Protein AF-A0A7W0VA58-F1 (afdb_monomer)

Solvent-accessible surface area (backbone atoms only — not comparable to full-atom values): 4346 Å² total; per-residue (Å²): 137,90,81,80,88,45,73,63,51,72,46,77,50,74,51,74,49,74,51,64,88,57,98,45,86,88,69,63,53,82,85,56,53,45,48,36,38,38,36,36,44,37,41,33,42,66,84,44,38,35,40,38,43,37,43,39,38,34,82,90,70,55,73,50,78,45,78,46,76,48,74,116

Sequence (72 aa):
QYEWALGADSRAYVFVESGAVAADPSAFETSDLHLGYGGGLRFLTGDATSLRAQIAGSADGHVGFYLQLGAL

Foldseek 3Di:
DDDDQPDKDKDKDKDKDWDADDPDPVRDDPVRIKIKIWIWMWIAGPQQKIWIWIWMATPVGDIDIDIDIDHD

pLDDT: mean 85.64, std 15.41, range [30.27, 97.25]

Secondary structure (DSSP, 8-state):
--------EEEEEEEEEEE---SSGGG--GGG-EEEEEEEEEEE-TTSEEEEEEEEEETTS-EEEEEEEEE-

Radius of gyration: 17.88 Å; Cα contacts (8 Å, |Δi|>4): 131; chains: 1; bounding box: 38×18×59 Å

Mean predicted aligned error: 7.32 Å

Structure (mmCIF, N/CA/C/O backbone):
data_AF-A0A7W0VA58-F1
#
_entry.id   AF-A0A7W0VA58-F1
#
loop_
_atom_site.group_PDB
_atom_site.id
_atom_site.type_symbol
_atom_site.label_atom_id
_atom_site.label_alt_id
_atom_site.label_comp_id
_atom_site.label_asym_id
_atom_site.label_entity_id
_atom_site.label_seq_id
_atom_site.pdbx_PDB_ins_code
_atom_site.Cartn_x
_atom_site.Cartn_y
_atom_site.Cartn_z
_atom_site.occupancy
_atom_site.B_iso_or_equiv
_atom_site.auth_seq_id
_atom_site.auth_comp_id
_atom_site.auth_asym_id
_atom_site.auth_atom_id
_atom_site.pdbx_PDB_model_num
ATOM 1 N N . GLN A 1 1 ? -23.976 7.906 32.378 1.00 39.31 1 GLN A N 1
ATOM 2 C CA . GLN A 1 1 ? -22.805 7.523 31.569 1.00 39.31 1 GLN A CA 1
ATOM 3 C C . GLN A 1 1 ? -23.314 6.578 30.494 1.00 39.31 1 GLN A C 1
ATOM 5 O O . GLN A 1 1 ? -23.728 5.480 30.832 1.00 39.31 1 GLN A O 1
ATOM 10 N N . TYR A 1 2 ? -23.444 7.052 29.254 1.00 30.27 2 TYR A N 1
ATOM 11 C CA . TYR A 1 2 ? -23.810 6.201 28.120 1.00 30.27 2 TYR A CA 1
ATOM 12 C C . TYR A 1 2 ? -22.512 5.825 27.417 1.00 30.27 2 TYR A C 1
ATOM 14 O O . TYR A 1 2 ? -21.896 6.660 26.766 1.00 30.27 2 TYR A O 1
ATOM 22 N N . GLU A 1 3 ? -22.075 4.591 27.626 1.00 42.47 3 GL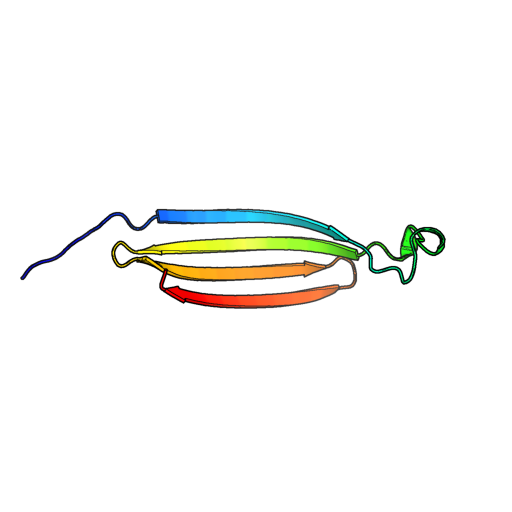U A N 1
ATOM 23 C CA . GLU A 1 3 ? -20.945 3.998 26.925 1.00 42.47 3 GLU A CA 1
ATOM 24 C C . GLU A 1 3 ? -21.519 3.119 25.820 1.00 42.47 3 GLU A C 1
ATOM 26 O O . GLU A 1 3 ? -22.246 2.163 26.085 1.00 42.47 3 GLU A O 1
ATOM 31 N N . TRP A 1 4 ? -21.277 3.506 24.573 1.00 44.03 4 TRP A N 1
ATOM 32 C CA . TRP A 1 4 ? -21.657 2.708 23.417 1.00 44.03 4 TRP A CA 1
ATOM 33 C C . TRP A 1 4 ? -20.388 2.029 22.921 1.00 44.03 4 TRP A C 1
ATOM 35 O O . TRP A 1 4 ? -19.621 2.611 22.161 1.00 44.03 4 TRP A O 1
ATOM 45 N N . ALA A 1 5 ? -20.164 0.786 23.342 1.00 50.34 5 ALA A N 1
ATOM 46 C CA . ALA A 1 5 ? -19.248 -0.099 22.636 1.00 50.34 5 ALA A CA 1
ATOM 47 C C . ALA A 1 5 ? -19.970 -0.630 21.386 1.00 50.34 5 ALA A C 1
ATOM 49 O O . ALA A 1 5 ? -20.439 -1.765 21.352 1.00 50.34 5 ALA A O 1
ATOM 50 N N . LEU A 1 6 ? -20.134 0.221 20.369 1.00 46.12 6 LEU A N 1
ATOM 51 C CA . LEU A 1 6 ? -20.557 -0.231 19.046 1.00 46.12 6 LEU A CA 1
ATOM 52 C C . LEU A 1 6 ? -19.329 -0.799 18.334 1.00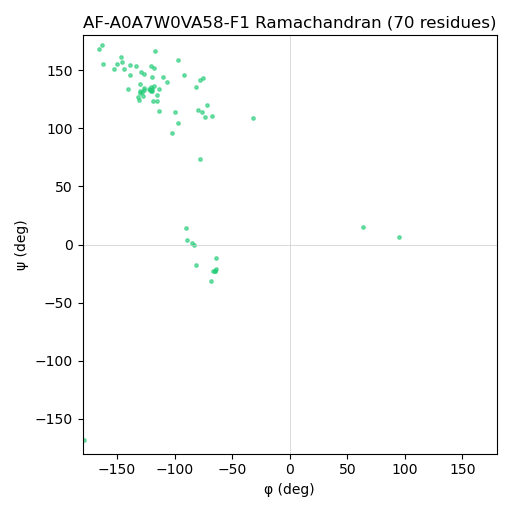 46.12 6 LEU A C 1
ATOM 54 O O . LEU A 1 6 ? -18.356 -0.080 18.109 1.00 46.12 6 LEU A O 1
ATOM 58 N N . GLY A 1 7 ? -19.396 -2.106 18.064 1.00 54.50 7 GLY A N 1
ATOM 59 C CA . GLY A 1 7 ? -18.320 -2.978 17.595 1.00 54.50 7 GLY A CA 1
ATOM 60 C C . GLY A 1 7 ? -17.296 -2.289 16.705 1.00 54.50 7 GLY A C 1
ATOM 61 O O . GLY A 1 7 ? -17.580 -1.972 15.553 1.00 54.50 7 GLY A O 1
ATOM 62 N N . ALA A 1 8 ? -16.099 -2.087 17.253 1.00 61.75 8 ALA A N 1
ATOM 63 C CA . ALA A 1 8 ? -14.966 -1.664 16.459 1.00 61.75 8 ALA A CA 1
ATOM 64 C C . ALA A 1 8 ? -14.592 -2.813 15.510 1.00 61.75 8 ALA A C 1
ATOM 66 O O . ALA A 1 8 ? -14.121 -3.860 15.959 1.00 61.75 8 ALA A O 1
ATOM 67 N N . ASP A 1 9 ? -14.825 -2.642 14.209 1.00 80.75 9 ASP A N 1
ATOM 68 C CA . ASP A 1 9 ? -14.299 -3.567 13.206 1.00 80.75 9 ASP A CA 1
ATOM 69 C C . ASP A 1 9 ? -12.812 -3.254 13.044 1.00 80.75 9 ASP A C 1
ATOM 71 O O . ASP A 1 9 ? -12.427 -2.157 12.627 1.00 80.75 9 ASP A O 1
ATOM 75 N N . SER A 1 10 ? -11.972 -4.207 13.438 1.00 85.12 10 SER A N 1
ATOM 76 C CA . SER A 1 10 ? -10.531 -4.119 13.255 1.00 85.12 10 SER A CA 1
ATOM 77 C C . SER A 1 10 ? -10.072 -5.214 12.307 1.00 85.12 10 SER A C 1
ATOM 79 O O . SER A 1 10 ? -10.370 -6.395 12.489 1.00 85.12 10 SER A O 1
ATOM 81 N N . ARG A 1 11 ? -9.312 -4.817 11.287 1.00 89.00 11 ARG A N 1
ATOM 82 C CA . ARG A 1 11 ? -8.779 -5.735 10.287 1.00 89.00 11 ARG A CA 1
ATOM 83 C C . ARG A 1 11 ? -7.296 -5.504 10.082 1.00 89.00 11 ARG A C 1
ATOM 85 O O . ARG A 1 11 ? -6.882 -4.409 9.705 1.00 89.00 11 ARG A O 1
ATOM 92 N N . ALA A 1 12 ? -6.524 -6.569 10.253 1.00 90.44 12 ALA A N 1
ATOM 93 C C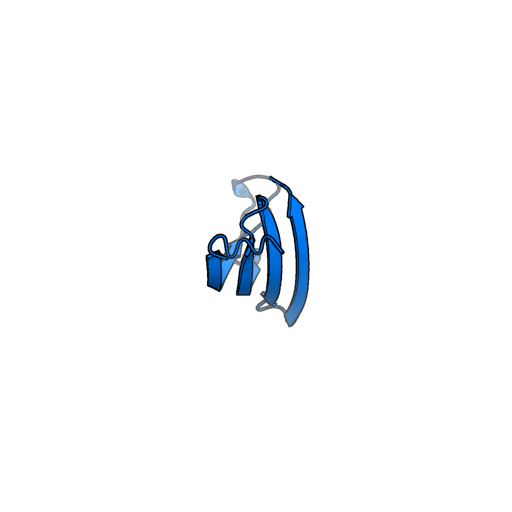A . ALA A 1 12 ? -5.157 -6.652 9.767 1.00 90.44 12 ALA A CA 1
ATOM 94 C C . ALA A 1 12 ? -5.139 -7.267 8.364 1.00 90.44 12 ALA A C 1
ATOM 96 O O . ALA A 1 12 ? -5.956 -8.134 8.041 1.00 90.44 12 ALA A O 1
ATOM 97 N N . TYR A 1 13 ? -4.217 -6.816 7.523 1.00 92.25 13 TYR A N 1
ATOM 98 C CA . TYR A 1 13 ? -4.017 -7.383 6.196 1.00 92.25 13 TYR A CA 1
ATOM 99 C C . TYR A 1 13 ? -2.565 -7.247 5.752 1.00 92.25 13 TYR A C 1
ATOM 101 O O . TYR A 1 13 ? -1.840 -6.357 6.194 1.00 92.25 13 TYR A O 1
ATOM 109 N N . VAL A 1 14 ? -2.177 -8.136 4.847 1.00 95.38 14 VAL A N 1
ATOM 110 C CA . VAL A 1 14 ? -0.937 -8.066 4.075 1.00 95.38 14 VAL A CA 1
ATOM 111 C C . VAL A 1 14 ? -1.300 -8.017 2.599 1.00 95.38 14 VAL A C 1
ATOM 113 O O . VAL A 1 14 ? -2.371 -8.490 2.210 1.00 95.38 14 VAL A O 1
ATOM 116 N N . PHE A 1 15 ? -0.436 -7.430 1.785 1.00 95.12 15 PHE A N 1
ATOM 117 C CA . PHE A 1 15 ? -0.649 -7.322 0.351 1.00 95.12 15 PHE A CA 1
ATOM 118 C C . PHE A 1 15 ? 0.666 -7.409 -0.416 1.00 95.12 15 PHE A C 1
ATOM 120 O O . PHE A 1 15 ? 1.742 -7.122 0.109 1.00 95.12 15 PHE A O 1
ATOM 127 N N . VAL A 1 16 ? 0.532 -7.803 -1.676 1.00 96.12 16 VAL A N 1
ATOM 128 C CA . VAL A 1 16 ? 1.560 -7.715 -2.708 1.00 96.12 16 VAL A CA 1
ATOM 129 C C . VAL A 1 16 ? 0.890 -7.052 -3.901 1.00 96.12 16 VAL A C 1
ATOM 131 O O . VAL A 1 16 ? -0.230 -7.423 -4.260 1.00 96.12 16 VAL A O 1
ATOM 134 N N . GLU A 1 17 ? 1.545 -6.058 -4.476 1.00 93.81 17 GLU A N 1
ATOM 135 C CA . GLU A 1 17 ? 1.038 -5.283 -5.599 1.00 93.81 17 GLU A CA 1
ATOM 136 C C . GLU A 1 17 ? 2.072 -5.221 -6.717 1.00 93.81 17 GLU A C 1
ATOM 138 O O . GLU A 1 17 ? 3.279 -5.259 -6.482 1.00 93.81 17 GLU A O 1
ATOM 143 N N . SER A 1 18 ? 1.584 -5.156 -7.951 1.00 94.62 18 SER A N 1
ATOM 144 C CA . SER A 1 18 ? 2.422 -5.014 -9.131 1.00 94.62 18 SER A CA 1
ATOM 145 C C . SER A 1 18 ? 1.770 -4.058 -10.112 1.00 94.62 18 SER A C 1
ATOM 147 O O . SER A 1 18 ? 0.579 -4.207 -10.401 1.00 94.62 18 SER A O 1
ATOM 149 N N . GLY A 1 19 ? 2.532 -3.120 -10.658 1.00 91.94 19 GLY A N 1
ATOM 150 C CA . GLY A 1 19 ? 2.016 -2.165 -11.629 1.00 91.94 19 GLY A CA 1
ATOM 151 C C . GLY A 1 19 ? 3.128 -1.498 -12.420 1.00 91.94 19 GLY A C 1
ATOM 152 O O . GLY A 1 19 ? 4.258 -1.405 -11.956 1.00 91.94 19 GLY A O 1
ATOM 153 N N . ALA A 1 20 ? 2.795 -1.035 -13.617 1.00 92.00 20 ALA A N 1
ATOM 154 C CA . ALA A 1 20 ? 3.667 -0.214 -14.444 1.00 92.00 20 ALA A CA 1
ATOM 155 C C . ALA A 1 20 ? 2.860 0.962 -14.990 1.00 92.00 20 ALA A C 1
ATOM 157 O O . ALA A 1 20 ? 1.639 0.863 -15.157 1.00 92.00 20 ALA A O 1
ATOM 158 N N . VAL A 1 21 ? 3.543 2.059 -15.296 1.00 90.81 21 VAL A N 1
ATOM 159 C CA . VAL A 1 21 ? 2.948 3.219 -15.959 1.00 90.81 21 VAL A CA 1
ATOM 160 C C . VAL A 1 21 ? 3.585 3.337 -17.335 1.00 90.81 21 VAL A C 1
ATOM 162 O O . VAL A 1 21 ? 4.777 3.598 -17.436 1.00 90.81 21 VAL A O 1
ATOM 165 N N . ALA A 1 22 ? 2.785 3.160 -18.385 1.00 90.69 22 ALA A N 1
ATOM 166 C CA . ALA A 1 22 ? 3.217 3.314 -19.771 1.00 90.69 22 ALA A CA 1
ATOM 167 C C . ALA A 1 22 ? 2.406 4.422 -20.458 1.00 90.69 22 ALA A C 1
ATOM 169 O O . ALA A 1 22 ? 1.216 4.591 -20.180 1.00 90.69 22 ALA A O 1
ATOM 170 N N . ALA A 1 23 ? 3.049 5.180 -21.349 1.00 90.75 23 ALA A N 1
ATOM 171 C CA . ALA A 1 23 ? 2.403 6.268 -22.091 1.00 90.75 23 ALA A CA 1
ATOM 172 C C . ALA A 1 23 ? 1.363 5.755 -23.104 1.00 90.75 23 ALA A C 1
ATOM 174 O O . ALA A 1 23 ? 0.351 6.411 -23.350 1.00 90.75 23 ALA A O 1
ATOM 175 N N . ASP A 1 24 ? 1.595 4.565 -23.652 1.00 92.56 24 ASP A N 1
ATOM 176 C CA . ASP A 1 24 ? 0.657 3.817 -24.476 1.00 92.56 24 ASP A CA 1
ATOM 177 C C . ASP A 1 24 ? 0.854 2.303 -24.247 1.00 92.56 24 ASP A C 1
ATOM 179 O O . ASP A 1 24 ? 1.901 1.888 -23.742 1.00 92.56 24 ASP A O 1
ATOM 183 N N . PRO A 1 25 ? -0.128 1.450 -24.597 1.00 84.88 25 PRO A N 1
ATOM 184 C CA . PRO A 1 25 ? -0.032 0.010 -24.351 1.00 84.88 25 PRO A CA 1
ATOM 185 C C . PRO A 1 25 ? 1.081 -0.704 -25.129 1.00 84.88 25 PRO A C 1
ATOM 187 O O . PRO A 1 25 ? 1.491 -1.790 -24.729 1.00 84.88 25 PRO A O 1
ATOM 190 N N . SER A 1 26 ? 1.543 -0.139 -26.249 1.00 89.44 26 SER A N 1
ATOM 191 C CA . SER A 1 26 ? 2.606 -0.732 -27.068 1.00 89.44 26 SER A CA 1
ATOM 192 C C . SER A 1 26 ? 4.012 -0.451 -26.538 1.00 89.44 26 SER A C 1
ATOM 194 O O . SER A 1 26 ? 4.937 -1.173 -26.895 1.00 89.44 26 SER A O 1
ATOM 196 N N . ALA A 1 27 ? 4.159 0.543 -25.662 1.00 87.19 27 ALA A N 1
ATOM 197 C CA . ALA A 1 27 ? 5.406 0.907 -24.998 1.00 87.19 27 ALA A CA 1
ATOM 198 C C . ALA A 1 27 ? 5.643 0.168 -23.667 1.00 87.19 27 ALA A C 1
ATOM 200 O O . ALA A 1 27 ? 6.596 0.483 -22.965 1.00 87.19 27 ALA A O 1
ATOM 201 N N . PHE A 1 28 ? 4.774 -0.771 -23.279 1.00 89.44 28 PHE A N 1
ATOM 202 C CA . PHE A 1 28 ? 4.943 -1.517 -22.032 1.00 89.44 28 PHE A CA 1
ATOM 203 C C . PHE A 1 28 ? 6.107 -2.510 -22.131 1.00 89.44 28 PHE A C 1
ATOM 205 O O . PHE A 1 28 ? 6.052 -3.462 -22.916 1.00 89.44 28 PHE A O 1
ATOM 212 N N . GLU A 1 29 ? 7.111 -2.348 -21.271 1.00 88.56 29 GLU A N 1
ATOM 213 C CA . GLU A 1 29 ? 8.174 -3.329 -21.070 1.00 88.56 29 GLU A CA 1
ATOM 214 C C . GLU A 1 29 ? 8.043 -3.996 -19.694 1.00 88.56 29 GLU A C 1
ATOM 216 O O . GLU A 1 29 ? 7.675 -3.377 -18.697 1.00 88.56 29 GLU A O 1
ATOM 221 N N . THR A 1 30 ? 8.373 -5.288 -19.598 1.00 85.06 30 THR A N 1
ATOM 222 C CA . THR A 1 30 ? 8.304 -6.013 -18.313 1.00 85.06 30 THR A CA 1
ATOM 223 C C . THR A 1 30 ? 9.280 -5.474 -17.268 1.00 85.06 30 THR A C 1
ATOM 225 O O . THR A 1 30 ? 9.089 -5.711 -16.079 1.00 85.06 30 THR A O 1
ATOM 228 N N . SER A 1 31 ? 10.330 -4.774 -17.704 1.00 86.12 31 SER A N 1
ATOM 229 C CA . SER A 1 31 ? 11.278 -4.058 -16.846 1.00 86.12 31 SER A CA 1
ATOM 230 C C . SER A 1 31 ? 10.658 -2.871 -16.112 1.00 86.12 31 SER A C 1
ATOM 232 O O . SER A 1 31 ? 11.171 -2.505 -15.061 1.00 86.12 31 SER A O 1
ATOM 234 N N . ASP A 1 32 ? 9.550 -2.318 -16.610 1.00 87.56 32 ASP A N 1
ATOM 235 C CA . ASP A 1 32 ? 8.850 -1.186 -15.986 1.00 87.56 32 ASP A CA 1
ATOM 236 C C . ASP A 1 32 ? 7.893 -1.630 -14.869 1.00 87.56 32 ASP A C 1
ATOM 238 O O . ASP A 1 32 ? 7.194 -0.817 -14.258 1.00 87.56 32 ASP A O 1
ATOM 242 N N . LEU A 1 33 ? 7.816 -2.940 -14.610 1.00 91.81 33 LEU A N 1
ATOM 243 C CA . LEU A 1 33 ? 6.963 -3.492 -13.574 1.00 91.81 33 LEU A CA 1
ATOM 244 C C . LEU A 1 33 ? 7.546 -3.195 -12.189 1.00 91.81 33 LEU A C 1
ATOM 246 O O . LEU A 1 33 ? 8.517 -3.813 -11.752 1.00 91.81 33 LEU A O 1
ATOM 250 N N . HIS A 1 34 ? 6.882 -2.315 -11.451 1.00 92.75 34 HIS A N 1
ATOM 251 C CA . HIS A 1 34 ? 7.144 -2.119 -10.035 1.00 92.75 34 HIS A CA 1
ATOM 252 C C . HIS A 1 34 ? 6.436 -3.194 -9.217 1.00 92.75 34 HIS A C 1
ATOM 254 O O . HIS A 1 34 ? 5.260 -3.490 -9.441 1.00 92.75 34 HIS A O 1
ATOM 260 N N . LEU A 1 35 ? 7.156 -3.755 -8.245 1.00 95.12 35 LEU A N 1
ATOM 261 C CA . LEU A 1 35 ? 6.639 -4.718 -7.279 1.00 95.12 35 LEU A CA 1
ATOM 262 C C . LEU A 1 35 ? 6.690 -4.116 -5.876 1.00 95.12 35 LEU A C 1
ATOM 264 O O . LEU A 1 35 ? 7.758 -3.726 -5.396 1.00 95.12 35 LEU A O 1
ATOM 268 N N . GLY A 1 36 ? 5.532 -4.077 -5.226 1.00 96.19 36 GLY A N 1
ATOM 269 C CA . GLY A 1 36 ? 5.342 -3.606 -3.862 1.00 96.19 36 GLY A CA 1
ATOM 270 C C . GLY A 1 36 ? 4.830 -4.716 -2.951 1.00 96.19 36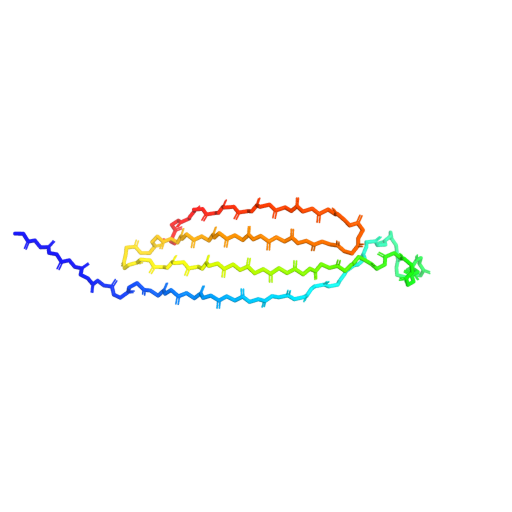 GLY A C 1
ATOM 271 O O . GLY A 1 36 ? 4.157 -5.653 -3.381 1.00 96.19 36 GLY A O 1
ATOM 272 N N . TYR A 1 37 ? 5.146 -4.619 -1.668 1.00 96.69 37 TYR A N 1
ATOM 273 C CA . TYR A 1 37 ? 4.629 -5.503 -0.632 1.00 96.69 37 TYR A CA 1
ATOM 274 C C . TYR A 1 37 ? 4.400 -4.717 0.648 1.00 96.69 37 TYR A C 1
ATOM 276 O O . TYR A 1 37 ? 5.092 -3.744 0.936 1.00 96.69 37 TYR A O 1
ATOM 284 N N . GLY A 1 38 ? 3.448 -5.143 1.464 1.00 97.12 38 GLY A N 1
ATOM 285 C CA . GLY A 1 38 ? 3.163 -4.411 2.682 1.00 97.12 38 GLY A CA 1
ATOM 286 C C . GLY A 1 38 ? 2.075 -5.025 3.525 1.00 97.12 38 GLY A C 1
ATOM 287 O O . GLY A 1 38 ? 1.636 -6.161 3.331 1.00 97.12 38 GLY A O 1
ATOM 288 N N . GLY A 1 39 ? 1.640 -4.237 4.492 1.00 95.62 39 GLY A N 1
ATOM 289 C CA . GLY A 1 39 ? 0.550 -4.600 5.368 1.00 95.62 39 GLY A CA 1
ATOM 290 C C . GLY A 1 39 ? 0.029 -3.404 6.131 1.00 95.62 39 GLY A C 1
ATOM 291 O O . GLY A 1 39 ? 0.618 -2.320 6.143 1.00 95.62 39 GLY A O 1
ATOM 292 N N . GLY A 1 40 ? -1.115 -3.601 6.764 1.00 95.38 40 GLY A N 1
ATOM 293 C CA . GLY A 1 40 ? -1.774 -2.527 7.469 1.00 95.38 40 GLY A CA 1
ATOM 294 C C . GLY A 1 40 ? -2.827 -2.995 8.446 1.00 95.38 40 GLY A C 1
ATOM 295 O O . GLY A 1 40 ? -3.208 -4.166 8.508 1.00 95.38 40 GLY A O 1
ATOM 296 N N . LEU A 1 41 ? -3.291 -2.013 9.205 1.00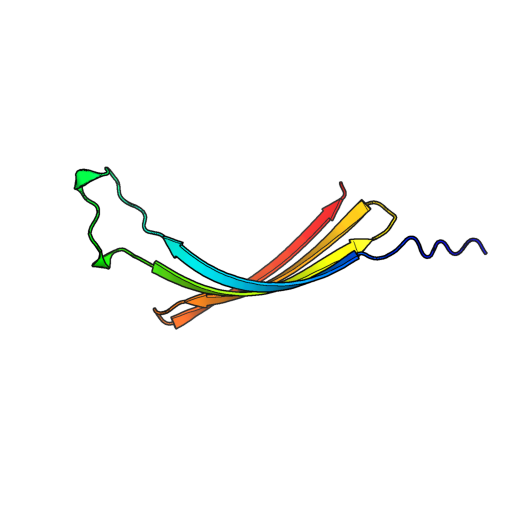 93.44 41 LEU A N 1
ATOM 297 C CA . LEU A 1 41 ? -4.390 -2.117 10.140 1.00 93.44 41 LEU A CA 1
ATOM 298 C C . LEU A 1 41 ? -5.463 -1.119 9.721 1.00 93.44 41 LEU A C 1
ATOM 300 O O . LEU A 1 41 ? -5.173 0.038 9.405 1.00 93.44 41 LEU A O 1
ATOM 304 N N . ARG A 1 42 ? -6.713 -1.565 9.738 1.00 90.88 42 ARG A N 1
ATOM 305 C CA . ARG A 1 42 ? -7.889 -0.715 9.594 1.00 90.88 42 ARG A CA 1
ATOM 306 C C . ARG A 1 42 ? -8.736 -0.846 10.847 1.00 90.88 42 ARG A C 1
ATOM 308 O O . ARG A 1 42 ? -9.001 -1.964 11.273 1.00 90.88 42 ARG A O 1
ATOM 315 N N . PHE A 1 43 ? -9.186 0.283 11.371 1.00 88.81 43 PHE A N 1
ATOM 316 C CA . PHE A 1 43 ? -10.156 0.374 12.450 1.00 88.81 43 PHE A CA 1
ATOM 317 C C . PHE A 1 43 ? -11.3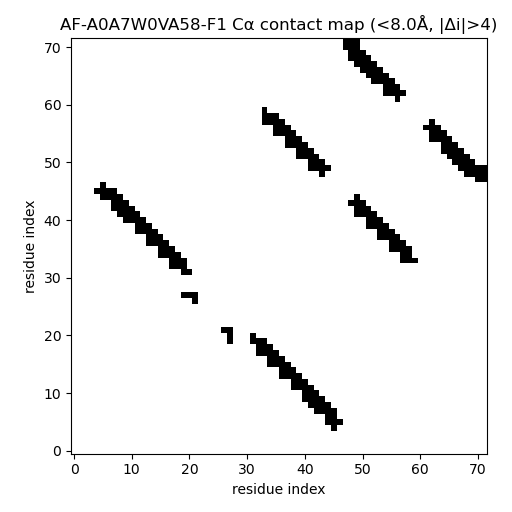68 1.148 11.940 1.00 88.81 43 PHE A C 1
ATOM 319 O O . PHE A 1 43 ? -11.214 2.200 11.315 1.00 88.81 43 PHE A O 1
ATOM 326 N N . LEU A 1 44 ? -12.557 0.614 12.180 1.00 86.81 44 LEU A N 1
ATOM 327 C CA . LEU A 1 44 ? -13.826 1.293 11.983 1.00 86.81 44 LEU A CA 1
ATOM 328 C C . LEU A 1 44 ? -14.515 1.374 13.336 1.00 86.81 44 LEU A C 1
ATOM 330 O O . LEU A 1 44 ? -14.708 0.349 13.984 1.00 86.81 44 LEU A O 1
ATOM 334 N N . THR A 1 45 ? -14.853 2.573 13.776 1.00 81.06 45 THR A N 1
ATOM 335 C CA . THR A 1 45 ? -15.548 2.798 15.042 1.00 81.06 45 THR A CA 1
ATOM 336 C C . THR A 1 45 ? -17.049 2.937 14.801 1.00 81.06 45 THR A C 1
ATOM 338 O O . THR A 1 45 ? -17.506 3.221 13.693 1.00 81.06 45 THR A O 1
ATOM 341 N N . GLY A 1 46 ? 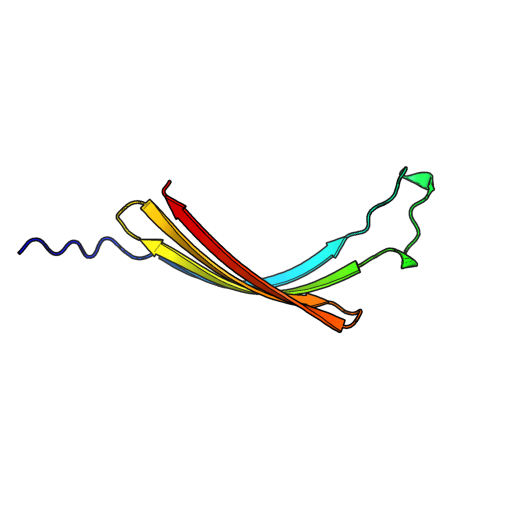-17.846 2.710 15.846 1.00 75.69 46 GLY A N 1
ATOM 342 C CA . GLY A 1 46 ? -19.309 2.754 15.759 1.00 75.69 46 GLY A CA 1
ATOM 343 C C . GLY A 1 46 ? -19.911 4.122 15.413 1.00 75.69 46 GLY A C 1
ATOM 344 O O . GLY A 1 46 ? -21.093 4.198 15.100 1.00 75.69 46 GLY A O 1
ATOM 345 N N . ASP A 1 47 ? -19.113 5.187 15.451 1.00 80.69 47 ASP A N 1
ATOM 346 C CA . ASP A 1 47 ? -19.456 6.549 15.019 1.00 80.69 47 ASP A CA 1
ATOM 347 C C . ASP A 1 47 ? -19.130 6.801 13.533 1.00 80.69 47 ASP A C 1
ATOM 349 O O . ASP A 1 47 ? -19.089 7.946 13.092 1.00 80.69 47 ASP A O 1
ATOM 353 N N . ALA A 1 48 ? -18.882 5.734 12.767 1.00 79.94 48 ALA A N 1
ATOM 354 C CA . ALA A 1 48 ? -18.512 5.777 11.356 1.00 79.94 48 ALA A CA 1
ATOM 355 C C . ALA A 1 48 ? -17.165 6.477 11.072 1.00 79.94 48 ALA A C 1
ATOM 357 O O . ALA A 1 48 ? -16.837 6.763 9.916 1.00 79.94 48 ALA A O 1
ATOM 358 N N . THR A 1 49 ? -16.336 6.686 12.102 1.00 85.44 49 THR A N 1
ATOM 359 C CA . THR A 1 49 ? -14.937 7.080 11.927 1.00 85.44 49 THR A CA 1
ATOM 360 C C . THR A 1 49 ? -14.108 5.875 11.468 1.00 85.44 49 THR A C 1
ATOM 362 O O . THR A 1 49 ? -14.315 4.724 11.859 1.00 85.44 49 THR A O 1
ATOM 365 N N . SER A 1 50 ? -13.147 6.135 10.590 1.00 89.31 50 SER A N 1
ATOM 366 C CA . SER A 1 50 ? -12.213 5.158 10.055 1.00 89.31 50 SER A CA 1
ATOM 367 C C . SER A 1 50 ? -10.776 5.628 10.239 1.00 89.31 50 SER A C 1
ATOM 369 O O . SER A 1 50 ? -10.426 6.772 9.945 1.00 89.31 50 SER A O 1
ATOM 371 N N . LEU A 1 51 ? -9.934 4.712 10.704 1.00 91.19 51 LEU A N 1
ATOM 372 C CA . LEU A 1 51 ? -8.490 4.870 10.783 1.00 91.19 51 LEU A CA 1
ATOM 373 C C . LEU A 1 51 ? -7.844 3.757 9.963 1.00 91.19 51 LEU A C 1
ATOM 375 O O . LEU A 1 51 ? -8.188 2.583 10.107 1.00 91.19 51 LEU A O 1
ATOM 379 N N . ARG A 1 52 ? -6.877 4.107 9.120 1.00 93.31 52 ARG A N 1
ATOM 380 C CA . ARG A 1 52 ? -6.047 3.140 8.402 1.00 93.31 52 ARG A CA 1
ATOM 381 C C . ARG A 1 52 ? -4.582 3.514 8.538 1.00 93.31 52 ARG A C 1
ATOM 383 O O . ARG A 1 52 ? -4.206 4.628 8.192 1.00 93.31 52 ARG A O 1
ATOM 390 N N . ALA A 1 53 ? -3.770 2.567 8.987 1.00 95.88 53 ALA A N 1
ATOM 391 C CA . ALA A 1 53 ? -2.318 2.681 9.036 1.00 95.88 53 ALA A CA 1
ATOM 392 C C . ALA A 1 53 ? -1.700 1.584 8.165 1.00 95.88 53 ALA A C 1
ATOM 394 O O . ALA A 1 53 ? -2.110 0.426 8.259 1.00 95.88 53 ALA A O 1
ATOM 395 N N . GLN A 1 54 ? -0.742 1.936 7.311 1.00 97.25 54 GLN A N 1
ATOM 396 C CA . GLN A 1 54 ? -0.097 1.008 6.383 1.00 97.25 54 GLN A CA 1
ATOM 397 C C . GLN A 1 54 ? 1.403 1.265 6.316 1.00 97.25 54 GLN A C 1
ATOM 399 O O . GLN A 1 54 ? 1.847 2.412 6.376 1.00 97.25 54 GLN A O 1
ATOM 404 N N . ILE A 1 55 ? 2.163 0.193 6.132 1.00 97.25 55 ILE A N 1
ATOM 405 C CA . ILE A 1 55 ? 3.566 0.238 5.735 1.00 97.25 55 ILE A CA 1
ATOM 406 C C . ILE A 1 55 ? 3.716 -0.548 4.436 1.00 97.25 55 ILE A C 1
ATOM 408 O O . ILE A 1 55 ? 3.170 -1.647 4.301 1.00 97.25 55 ILE A O 1
ATOM 412 N N . ALA A 1 56 ? 4.436 0.030 3.485 1.00 97.12 56 ALA A N 1
ATOM 413 C CA . ALA A 1 56 ? 4.711 -0.576 2.194 1.00 97.12 56 ALA A CA 1
ATOM 414 C C . ALA A 1 56 ? 6.207 -0.495 1.899 1.00 97.12 56 ALA A C 1
ATOM 416 O O . ALA A 1 56 ? 6.849 0.517 2.178 1.00 97.12 56 ALA A O 1
ATOM 417 N N . GLY A 1 57 ? 6.749 -1.574 1.357 1.00 96.69 57 GLY A N 1
ATOM 418 C CA . GLY A 1 57 ? 8.076 -1.665 0.778 1.00 96.69 57 GLY A CA 1
ATOM 419 C C . GLY A 1 57 ? 7.975 -2.002 -0.705 1.00 96.69 57 GLY A C 1
ATOM 420 O O . GLY A 1 57 ? 6.927 -2.418 -1.197 1.00 96.69 57 GLY A O 1
ATOM 421 N N . SER A 1 58 ? 9.079 -1.838 -1.414 1.00 95.12 58 SER A N 1
ATOM 422 C CA . SER A 1 58 ? 9.179 -2.109 -2.848 1.00 95.12 58 SER A CA 1
ATOM 423 C C . SER A 1 58 ? 10.497 -2.799 -3.165 1.00 95.12 58 SER A C 1
ATOM 425 O O . SER A 1 58 ? 11.467 -2.698 -2.409 1.00 95.12 58 SER A O 1
ATOM 427 N N . ALA A 1 59 ? 10.519 -3.556 -4.262 1.00 90.12 59 ALA A N 1
ATOM 428 C CA . ALA A 1 59 ? 11.682 -4.349 -4.657 1.00 90.12 59 ALA A CA 1
ATOM 429 C C . ALA A 1 59 ? 12.914 -3.493 -5.021 1.00 90.12 59 ALA A C 1
ATOM 431 O O . ALA A 1 59 ? 14.039 -3.974 -4.925 1.00 90.12 59 ALA A O 1
ATOM 432 N N . ASP A 1 60 ? 12.707 -2.229 -5.394 1.00 88.56 60 ASP A N 1
ATOM 433 C CA . ASP A 1 60 ? 13.743 -1.221 -5.656 1.00 88.56 60 ASP A CA 1
ATOM 434 C C . ASP A 1 60 ? 14.224 -0.496 -4.377 1.00 88.56 60 ASP A C 1
ATOM 436 O O . ASP A 1 60 ? 15.126 0.340 -4.432 1.00 88.56 60 ASP A O 1
ATOM 440 N N . GLY A 1 61 ? 13.695 -0.871 -3.206 1.00 90.94 61 GLY A N 1
ATOM 441 C CA . GLY A 1 61 ? 14.199 -0.452 -1.898 1.00 90.94 61 GLY A CA 1
ATOM 442 C C . GLY A 1 61 ? 13.502 0.762 -1.285 1.00 90.94 61 GLY A C 1
ATOM 443 O O . GLY A 1 61 ? 13.933 1.226 -0.226 1.00 90.94 61 GLY A O 1
ATOM 444 N N . HIS A 1 62 ? 12.420 1.274 -1.879 1.00 94.31 62 HIS A N 1
ATOM 445 C CA . HIS A 1 62 ? 11.629 2.332 -1.250 1.00 94.31 62 HIS A CA 1
ATOM 446 C C . HIS A 1 62 ? 10.709 1.782 -0.157 1.00 94.31 62 HIS A C 1
ATOM 448 O O . HIS A 1 62 ? 10.100 0.720 -0.303 1.00 94.31 62 HIS A O 1
ATOM 454 N N . VAL A 1 63 ? 10.581 2.541 0.935 1.00 95.81 63 VAL A N 1
ATOM 455 C CA . VAL A 1 63 ? 9.670 2.249 2.047 1.00 95.81 63 VAL A CA 1
ATOM 456 C C . VAL A 1 63 ? 8.798 3.468 2.314 1.00 95.81 63 VAL A C 1
ATOM 458 O O . VAL A 1 63 ? 9.295 4.589 2.418 1.00 95.81 63 VAL A O 1
ATOM 461 N N . GLY A 1 64 ? 7.497 3.240 2.449 1.00 96.38 64 GLY A N 1
ATOM 462 C CA . GLY A 1 64 ? 6.496 4.255 2.733 1.00 96.38 64 GLY A CA 1
ATOM 463 C C . GLY A 1 64 ? 5.648 3.891 3.943 1.00 96.38 64 GLY A C 1
ATOM 464 O O . GLY 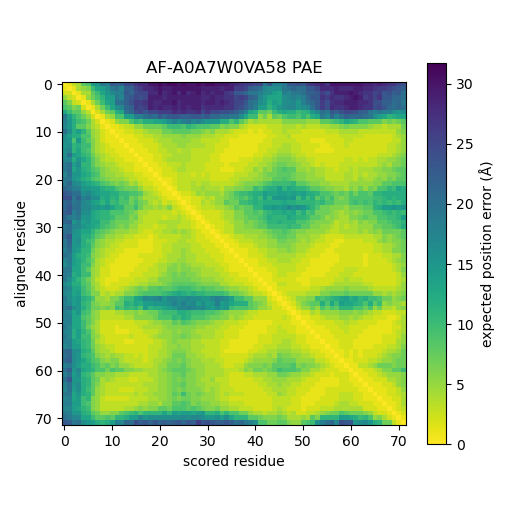A 1 64 ? 5.340 2.724 4.191 1.00 96.38 64 GLY A O 1
ATOM 465 N N . PHE A 1 65 ? 5.237 4.918 4.681 1.00 96.69 65 PHE A N 1
ATOM 466 C CA . PHE A 1 65 ? 4.225 4.816 5.723 1.00 96.69 65 PHE A CA 1
ATOM 467 C C . PHE A 1 65 ? 3.031 5.688 5.348 1.00 96.69 65 PHE A C 1
ATOM 469 O O . PHE A 1 65 ? 3.197 6.826 4.907 1.00 96.69 65 PHE A O 1
ATOM 476 N N . TYR A 1 66 ? 1.830 5.157 5.544 1.00 95.44 66 TYR A N 1
ATOM 477 C CA . TYR A 1 66 ? 0.587 5.837 5.222 1.00 95.44 66 TYR A CA 1
ATOM 478 C C . TYR A 1 66 ? -0.372 5.791 6.405 1.00 95.44 66 TYR A C 1
ATOM 480 O O . TYR A 1 66 ? -0.649 4.724 6.954 1.00 95.44 66 TYR A O 1
ATOM 488 N N . LEU A 1 67 ? -0.920 6.952 6.753 1.00 95.69 67 LEU A N 1
ATOM 489 C CA . LEU A 1 67 ? -1.947 7.105 7.772 1.00 95.69 67 LEU A CA 1
ATOM 490 C C . LEU A 1 67 ? -3.120 7.878 7.177 1.00 95.69 67 LEU A C 1
ATOM 492 O O . LEU A 1 67 ? -2.939 8.971 6.646 1.00 95.69 67 LEU A O 1
ATOM 496 N N . GLN A 1 68 ? -4.321 7.326 7.301 1.00 94.25 68 GLN A N 1
ATOM 497 C CA . GLN A 1 68 ? -5.551 7.968 6.866 1.00 94.25 68 GLN A CA 1
ATOM 498 C C . GLN A 1 68 ? -6.575 7.961 7.988 1.00 94.25 68 GLN A C 1
ATOM 500 O O . GLN A 1 68 ? -6.853 6.923 8.590 1.00 94.25 68 GLN A O 1
ATOM 505 N N . LEU A 1 69 ? -7.153 9.136 8.210 1.00 92.00 69 LEU A N 1
ATOM 506 C CA . LEU A 1 69 ? -8.304 9.374 9.063 1.00 92.00 69 LEU A CA 1
ATOM 507 C C . LEU A 1 69 ? -9.456 9.815 8.163 1.00 92.00 69 LEU A C 1
ATOM 509 O O . LEU A 1 69 ? -9.262 1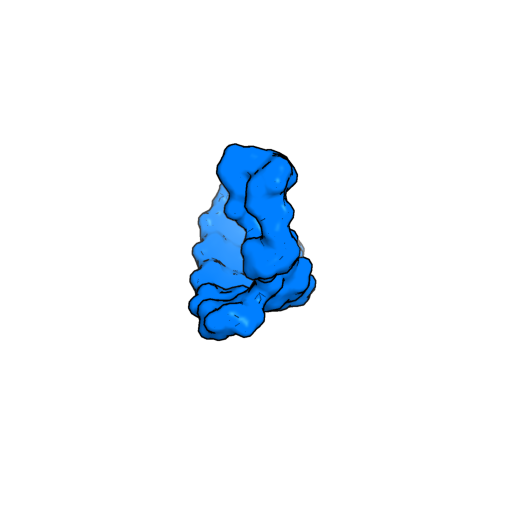0.658 7.286 1.00 92.00 69 LEU A O 1
ATOM 513 N N . GLY A 1 70 ? -10.641 9.255 8.360 1.00 86.94 70 GLY A N 1
ATOM 514 C CA . GLY A 1 70 ? -11.831 9.660 7.618 1.00 86.94 70 GLY A CA 1
ATOM 515 C C . GLY A 1 70 ? -13.101 9.411 8.414 1.00 86.94 70 GLY A C 1
ATOM 516 O O . GLY A 1 70 ? -13.140 8.477 9.207 1.00 86.94 70 GLY A O 1
ATOM 517 N N . ALA A 1 71 ? -14.125 10.222 8.175 1.00 80.06 71 ALA A N 1
ATOM 518 C CA . ALA A 1 71 ? -15.493 9.975 8.619 1.00 80.06 71 ALA A CA 1
ATOM 519 C C . ALA A 1 71 ? -16.334 9.574 7.397 1.00 80.06 71 ALA A C 1
ATOM 521 O O . ALA A 1 71 ? -16.102 10.109 6.308 1.00 80.06 71 ALA A O 1
ATOM 522 N N . LEU A 1 72 ? -17.230 8.599 7.565 1.00 63.62 72 LEU A N 1
ATOM 523 C CA . LEU A 1 72 ? -18.171 8.145 6.533 1.00 63.62 72 LEU A CA 1
ATOM 524 C C . LEU A 1 72 ? -19.397 9.058 6.426 1.00 63.62 72 LEU A C 1
ATOM 526 O O . LEU A 1 72 ? -19.860 9.556 7.476 1.00 63.62 72 LEU A O 1
#